Protein AF-0000000084999739 (afdb_homodimer)

Radius of gyration: 21.59 Å; Cα contacts (8 Å, |Δi|>4): 229; chains: 2; bounding box: 27×75×39 Å

Nearest PDB structures (foldseek):
  6okk-assembly1_O  TM=4.160E-01  e=1.662E+00  Plasmodium falciparum 3D7
  3cuo-assembly2_C  TM=4.933E-01  e=3.212E+00  unclassified
  5tgm-assembly1_c0  TM=4.238E-01  e=2.310E+00  Saccharomyces cerevisiae
  1ikv-assembly1_B  TM=2.267E-01  e=2.636E+00  Human immunodeficiency virus 1
  5tgm-assembly1_c0  TM=4.240E-01  e=1.551E+00  Saccharomyces cerevisiae

Organism: Prochlorococcus marinus (strain NATL2A) (NCBI:txid59920)

Solvent-accessible surface area (backbone atoms only — not comparable to full-atom values): 9149 Å² total; per-residue (Å²): 120,46,26,39,74,65,73,61,66,66,71,53,69,85,46,73,39,33,57,50,36,16,51,46,26,42,51,51,16,52,49,28,42,53,40,36,76,72,56,38,42,47,43,79,56,94,93,33,46,30,38,34,34,90,50,54,66,62,42,45,74,72,64,56,68,57,69,54,56,67,70,57,52,52,54,50,52,52,50,56,68,68,100,118,47,26,38,74,64,72,60,67,67,70,52,67,84,45,72,39,33,58,50,35,15,50,45,26,41,52,51,17,51,48,29,41,53,40,37,75,72,57,38,42,46,44,80,55,94,92,34,44,29,38,32,32,89,48,57,66,61,43,45,73,74,64,56,69,56,68,52,58,67,68,58,53,52,52,50,53,52,51,55,68,70,99

pLDDT: mean 86.62, std 17.01, range [44.91, 98.75]

Secondary structure (DSSP, 8-state):
--EEEE--TTTTTT--SHHHHHHHHHHHHHHHHHHHHTT-EEEEETTEEEEE-S-HHHHHHTTPPP-S-HHHHHHHHHHHHH-/--EEEE--TTTTTT--SHHHHHHHHHHHHHHHHHHHHTT-EEEEETTEEEEE-S-HHHHHHTTPPP-S-HHHHHHHHHHHHH-

Sequence (166 aa):
MTYFTWKEEGLTQDCETLDSMAARFEESARLMRKMSAEGFKVEKRNKRQIITHIDSKVFNDWGFVSEEPPYQQLTMILEEEIKMTYFTWKEEGLTQDCETLDSMAARFEESARLMRKMSAEGFKVEKRNKRQIITHIDSKVFNDWGFVSEEPPYQQLTMILEEEIK

Structure (mmCIF, N/CA/C/O backbone):
data_AF-0000000084999739-model_v1
#
loop_
_entity.id
_entity.type
_entity.pdbx_description
1 polymer 'Uncharacterized protein'
#
loop_
_atom_site.group_PDB
_atom_site.id
_atom_site.type_symbol
_atom_site.label_atom_id
_atom_site.label_alt_id
_atom_site.label_comp_id
_atom_site.label_asym_id
_atom_site.label_entity_id
_atom_site.label_seq_id
_atom_site.pdbx_PDB_ins_code
_atom_site.Cartn_x
_atom_site.Cartn_y
_atom_site.Cartn_z
_atom_site.occupancy
_atom_site.B_iso_or_equiv
_atom_site.auth_seq_id
_atom_site.auth_comp_id
_atom_site.auth_asym_id
_atom_site.auth_atom_id
_atom_site.pdbx_PDB_model_num
ATOM 1 N N . MET A 1 1 ? -7.238 24.109 7.602 1 77.38 1 MET A N 1
ATOM 2 C CA . MET A 1 1 ? -5.973 23.375 7.625 1 77.38 1 MET A CA 1
ATOM 3 C C . MET A 1 1 ? -5.793 22.562 6.355 1 77.38 1 MET A C 1
ATOM 5 O O . MET A 1 1 ? -6.746 21.953 5.855 1 77.38 1 MET A O 1
ATOM 9 N N . THR A 1 2 ? -4.633 22.859 5.645 1 87.38 2 THR A N 1
ATOM 10 C CA . THR A 1 2 ? -4.355 22.219 4.363 1 87.38 2 THR A CA 1
ATOM 11 C C . THR A 1 2 ? -4.211 20.703 4.535 1 87.38 2 THR A C 1
ATOM 13 O O . THR A 1 2 ? -3.559 20.234 5.477 1 87.38 2 THR A O 1
ATOM 16 N N . TYR A 1 3 ? -5.047 20.062 3.697 1 92.19 3 TYR A N 1
ATOM 17 C CA . TYR A 1 3 ? -4.973 18.609 3.791 1 92.19 3 TYR A CA 1
ATOM 18 C C . TYR A 1 3 ? -5.262 17.953 2.441 1 92.19 3 TYR A C 1
ATOM 20 O O . TYR A 1 3 ? -5.801 18.609 1.539 1 92.19 3 TYR A O 1
ATOM 28 N N . PHE A 1 4 ? -4.809 16.766 2.264 1 94.19 4 PHE A N 1
ATOM 29 C CA . PHE A 1 4 ? -5.238 15.922 1.152 1 94.19 4 PHE A CA 1
ATOM 30 C C . PHE A 1 4 ? -5.559 14.508 1.634 1 94.19 4 PHE A C 1
ATOM 32 O O . PHE A 1 4 ? -5.047 14.07 2.664 1 94.19 4 PHE A O 1
ATOM 39 N N . THR A 1 5 ? -6.383 13.836 0.954 1 94 5 THR A N 1
ATOM 40 C CA . THR A 1 5 ? -6.789 12.492 1.333 1 94 5 THR A CA 1
ATOM 41 C C . THR A 1 5 ? -5.828 11.453 0.76 1 94 5 THR A C 1
ATOM 43 O O . THR A 1 5 ? -5.504 11.492 -0.428 1 94 5 THR A O 1
ATOM 46 N N . TRP A 1 6 ? -5.328 10.625 1.614 1 94.44 6 TRP A N 1
ATOM 47 C CA . TRP A 1 6 ? -4.496 9.508 1.179 1 94.44 6 TRP A CA 1
ATOM 48 C C . TRP A 1 6 ? -5.355 8.383 0.609 1 94.44 6 TRP A C 1
ATOM 50 O O . TRP A 1 6 ? -6.328 7.953 1.235 1 94.44 6 TRP A O 1
ATOM 60 N N . LYS A 1 7 ? -4.926 7.945 -0.576 1 90.88 7 LYS A N 1
ATOM 61 C CA . LYS A 1 7 ? -5.566 6.801 -1.221 1 90.88 7 LYS A CA 1
ATOM 62 C C . LYS A 1 7 ? -4.551 5.707 -1.535 1 90.88 7 LYS A C 1
ATOM 64 O O . LYS A 1 7 ? -3.668 5.895 -2.373 1 90.88 7 LYS A O 1
ATOM 69 N N . GLU A 1 8 ? -4.75 4.617 -0.863 1 89.25 8 GLU A N 1
ATOM 70 C CA . GLU A 1 8 ? -3.842 3.492 -1.066 1 89.25 8 GLU A CA 1
ATOM 71 C C . GLU A 1 8 ? -4.266 2.65 -2.268 1 89.25 8 GLU A C 1
ATOM 73 O O . GLU A 1 8 ? -3.439 1.957 -2.867 1 89.25 8 GLU A O 1
ATOM 78 N N . GLU A 1 9 ? -5.582 2.797 -2.562 1 85.94 9 GLU A N 1
ATOM 79 C CA . GLU A 1 9 ? -6.094 2.006 -3.678 1 85.94 9 GLU A CA 1
ATOM 80 C C . GLU A 1 9 ? -5.348 2.324 -4.969 1 85.94 9 GLU A C 1
ATOM 82 O O . GLU A 1 9 ? -5.133 3.494 -5.297 1 85.94 9 GLU A O 1
ATOM 87 N N . GLY A 1 10 ? -4.926 1.247 -5.574 1 88.38 10 GLY A N 1
ATOM 88 C CA . GLY A 1 10 ? -4.312 1.413 -6.883 1 88.38 10 GLY A CA 1
ATOM 89 C C . GLY A 1 10 ? -2.805 1.547 -6.824 1 88.38 10 GLY A C 1
ATOM 90 O O . GLY A 1 10 ? -2.146 1.69 -7.855 1 88.38 10 GLY A O 1
ATOM 91 N N . LEU A 1 11 ? -2.225 1.482 -5.727 1 93.88 11 LEU A N 1
ATOM 92 C CA . LEU A 1 11 ? -0.786 1.647 -5.543 1 93.88 11 LEU A CA 1
ATOM 93 C C . LEU A 1 11 ? -0.012 0.63 -6.375 1 93.88 11 LEU A C 1
ATOM 95 O O . LEU A 1 11 ? 1.028 0.956 -6.949 1 93.88 11 LEU A O 1
ATOM 99 N N . THR A 1 12 ? -0.583 -0.566 -6.477 1 95.06 12 THR A N 1
ATOM 100 C CA . THR A 1 12 ? 0.176 -1.613 -7.152 1 95.06 12 THR A CA 1
ATOM 101 C C . THR A 1 12 ? -0.569 -2.109 -8.391 1 95.06 12 THR A C 1
ATOM 103 O O . THR A 1 12 ? -0.211 -3.139 -8.961 1 95.06 12 THR A O 1
ATOM 106 N N . GLN A 1 13 ? -1.533 -1.383 -8.766 1 92.25 13 GLN A N 1
ATOM 107 C CA . GLN A 1 13 ? -2.43 -1.839 -9.828 1 92.25 13 GLN A CA 1
ATOM 108 C C . GLN A 1 13 ? -1.683 -2.014 -11.141 1 92.25 13 GLN A C 1
ATOM 110 O O . GLN A 1 13 ? -2.037 -2.869 -11.953 1 92.25 13 GLN A O 1
ATOM 115 N N . ASP A 1 14 ? -0.674 -1.267 -11.352 1 93.31 14 ASP A N 1
ATOM 116 C CA . ASP A 1 14 ? 0.035 -1.299 -12.625 1 93.31 14 ASP A CA 1
ATOM 117 C C . ASP A 1 14 ? 1.242 -2.23 -12.555 1 93.31 14 ASP A C 1
ATOM 119 O O . ASP A 1 14 ? 1.987 -2.361 -13.531 1 93.31 14 ASP A O 1
ATOM 123 N N . CYS A 1 15 ? 1.438 -2.883 -11.508 1 96.56 15 CYS A N 1
ATOM 124 C CA . CYS A 1 15 ? 2.6 -3.752 -11.344 1 96.56 15 CYS A CA 1
ATOM 125 C C . CYS A 1 15 ? 2.346 -5.121 -11.961 1 96.56 15 CYS A C 1
ATOM 127 O O . CYS A 1 15 ? 1.266 -5.691 -11.789 1 96.56 15 CYS A O 1
ATOM 129 N N . GLU A 1 16 ? 3.395 -5.688 -12.57 1 95.94 16 GLU A N 1
ATOM 130 C CA . GLU A 1 16 ? 3.254 -6.953 -13.281 1 95.94 16 GLU A CA 1
ATOM 131 C C . GLU A 1 16 ? 4.004 -8.078 -12.57 1 95.94 16 GLU A C 1
ATOM 133 O O . GLU A 1 16 ? 3.895 -9.242 -12.953 1 95.94 16 GLU A O 1
ATOM 138 N N . THR A 1 17 ? 4.789 -7.707 -11.594 1 98 17 THR A N 1
ATOM 139 C CA . THR A 1 17 ? 5.523 -8.695 -10.812 1 98 17 THR A CA 1
ATOM 140 C C . THR A 1 17 ? 5.445 -8.375 -9.32 1 98 17 THR A C 1
ATOM 142 O O . THR A 1 17 ? 5.195 -7.23 -8.945 1 98 17 THR A O 1
ATOM 145 N N . LEU A 1 18 ? 5.695 -9.367 -8.57 1 98.44 18 LEU A N 1
ATOM 146 C CA . LEU A 1 18 ? 5.73 -9.156 -7.125 1 98.44 18 LEU A CA 1
ATOM 147 C C . LEU A 1 18 ? 6.887 -8.234 -6.738 1 98.44 18 LEU A C 1
ATOM 149 O O . LEU A 1 18 ? 6.762 -7.434 -5.812 1 98.44 18 LEU A O 1
ATOM 153 N N . ASP A 1 19 ? 8 -8.352 -7.461 1 98.69 19 ASP A N 1
ATOM 154 C CA . ASP A 1 19 ? 9.133 -7.469 -7.195 1 98.69 19 ASP A CA 1
ATOM 155 C C . ASP A 1 19 ? 8.766 -6.012 -7.469 1 98.69 19 ASP A C 1
ATOM 157 O O . ASP A 1 19 ? 9.188 -5.113 -6.734 1 98.69 19 ASP A O 1
ATOM 161 N N . SER A 1 20 ? 8 -5.844 -8.523 1 98.31 20 SER A N 1
ATOM 162 C CA . SER A 1 20 ? 7.57 -4.48 -8.812 1 98.31 20 SER A CA 1
ATOM 163 C C . SER A 1 20 ? 6.594 -3.971 -7.758 1 98.31 20 SER A C 1
ATOM 165 O O . SER A 1 20 ? 6.598 -2.785 -7.422 1 98.31 20 SER A O 1
ATOM 167 N N . MET A 1 21 ? 5.738 -4.832 -7.285 1 98.19 21 MET A N 1
ATOM 168 C CA . MET A 1 21 ? 4.863 -4.449 -6.18 1 98.19 21 MET A CA 1
ATOM 169 C C . MET A 1 21 ? 5.676 -4.07 -4.949 1 98.19 21 MET A C 1
ATOM 171 O O . MET A 1 21 ? 5.387 -3.064 -4.293 1 98.19 21 MET A O 1
ATOM 175 N N . ALA A 1 22 ? 6.73 -4.863 -4.648 1 98.62 22 ALA A N 1
ATOM 176 C CA . ALA A 1 22 ? 7.605 -4.566 -3.516 1 98.62 22 ALA A CA 1
ATOM 177 C C . ALA A 1 22 ? 8.25 -3.189 -3.666 1 98.62 22 ALA A C 1
ATOM 179 O O . ALA A 1 22 ? 8.258 -2.395 -2.721 1 98.62 22 ALA A O 1
ATOM 180 N N . ALA A 1 23 ? 8.719 -2.945 -4.785 1 98.56 23 ALA A N 1
ATOM 181 C CA . ALA A 1 23 ? 9.367 -1.665 -5.047 1 98.56 23 ALA A CA 1
ATOM 182 C C . ALA A 1 23 ? 8.398 -0.503 -4.828 1 98.56 23 ALA A C 1
ATOM 184 O O . ALA A 1 23 ? 8.781 0.531 -4.273 1 98.56 23 ALA A O 1
ATOM 185 N N . ARG A 1 24 ? 7.172 -0.722 -5.285 1 98.25 24 ARG A N 1
ATOM 186 C CA . ARG A 1 24 ? 6.156 0.31 -5.113 1 98.25 24 ARG A CA 1
ATOM 187 C C . ARG A 1 24 ? 5.871 0.558 -3.635 1 98.25 24 ARG A C 1
ATOM 189 O O . ARG A 1 24 ? 5.73 1.706 -3.209 1 98.25 24 ARG A O 1
ATOM 196 N N . PHE A 1 25 ? 5.762 -0.464 -2.873 1 98.19 25 PHE A N 1
ATOM 197 C CA . PHE A 1 25 ? 5.539 -0.332 -1.438 1 98.19 25 PHE A CA 1
ATOM 198 C C . PHE A 1 25 ? 6.727 0.349 -0.768 1 98.19 25 PHE A C 1
ATOM 200 O O . PHE A 1 25 ? 6.551 1.173 0.132 1 98.19 25 PHE A O 1
ATOM 207 N N . GLU A 1 26 ? 7.918 0.038 -1.208 1 98.69 26 GLU A N 1
ATOM 208 C CA . GLU A 1 26 ? 9.117 0.662 -0.657 1 98.69 26 GLU A CA 1
ATOM 209 C C . GLU A 1 26 ? 9.156 2.156 -0.967 1 98.69 26 GLU A C 1
ATOM 211 O O . GLU A 1 26 ? 9.531 2.963 -0.115 1 98.69 26 GLU A O 1
ATOM 216 N N . GLU A 1 27 ? 8.75 2.469 -2.146 1 98.19 27 GLU A N 1
ATOM 217 C CA . GLU A 1 27 ? 8.664 3.879 -2.514 1 98.19 27 GLU A CA 1
ATOM 218 C C . GLU A 1 27 ? 7.664 4.621 -1.634 1 98.19 27 GLU A C 1
ATOM 220 O O . GLU A 1 27 ? 7.938 5.727 -1.165 1 98.19 27 GLU A O 1
ATOM 225 N N . SER A 1 28 ? 6.527 4.016 -1.489 1 97.75 28 SER A N 1
ATOM 226 C CA . SER A 1 28 ? 5.504 4.629 -0.648 1 97.75 28 SER A CA 1
ATOM 227 C C . SER A 1 28 ? 5.98 4.762 0.794 1 97.75 28 SER A C 1
ATOM 229 O O . SER A 1 28 ? 5.742 5.785 1.439 1 97.75 28 SER A O 1
ATOM 231 N N . ALA A 1 29 ? 6.695 3.746 1.278 1 98.44 29 ALA A N 1
ATOM 232 C CA . ALA A 1 29 ? 7.258 3.809 2.623 1 98.44 29 ALA A CA 1
ATOM 233 C C . ALA A 1 29 ? 8.227 4.98 2.758 1 98.44 29 ALA A C 1
ATOM 235 O O . ALA A 1 29 ? 8.172 5.734 3.732 1 98.44 29 ALA A O 1
ATOM 236 N N . ARG A 1 30 ? 9.07 5.098 1.78 1 98.56 30 ARG A N 1
ATOM 237 C CA . ARG A 1 30 ? 10.039 6.184 1.789 1 98.56 30 ARG A CA 1
ATOM 238 C C . ARG A 1 30 ? 9.344 7.539 1.8 1 98.56 30 ARG A C 1
ATOM 240 O O . ARG A 1 30 ? 9.766 8.453 2.518 1 98.56 30 ARG A O 1
ATOM 247 N N . LEU A 1 31 ? 8.312 7.656 1.025 1 97.81 31 LEU A N 1
ATOM 248 C CA . LEU A 1 31 ? 7.555 8.906 0.993 1 97.81 31 LEU A CA 1
ATOM 249 C C . LEU A 1 31 ? 6.957 9.211 2.361 1 97.81 31 LEU A C 1
ATOM 251 O O . LEU A 1 31 ? 7.062 10.336 2.852 1 97.81 31 LEU A O 1
ATOM 255 N N . MET A 1 32 ? 6.355 8.227 2.93 1 98.31 32 MET A N 1
ATOM 256 C CA . MET A 1 32 ? 5.734 8.438 4.234 1 98.31 32 MET A CA 1
ATOM 257 C C . MET A 1 32 ? 6.77 8.875 5.266 1 98.31 32 MET A C 1
ATOM 259 O O . MET A 1 32 ? 6.508 9.766 6.078 1 98.31 32 MET A O 1
ATOM 263 N N . ARG A 1 33 ? 7.945 8.281 5.211 1 98.75 33 ARG A N 1
ATOM 264 C CA . ARG A 1 33 ? 8.984 8.633 6.168 1 98.75 33 ARG A CA 1
ATOM 265 C C . ARG A 1 33 ? 9.484 10.062 5.941 1 98.75 33 ARG A C 1
ATOM 267 O O . ARG A 1 33 ? 9.695 10.805 6.898 1 98.75 33 ARG A O 1
ATOM 274 N N . LYS A 1 34 ? 9.688 10.398 4.746 1 98.38 34 LYS A N 1
ATOM 275 C CA . LYS A 1 34 ? 10.117 11.758 4.426 1 98.38 34 LYS A CA 1
ATOM 276 C C . LYS A 1 34 ? 9.086 12.781 4.887 1 98.38 34 LYS A C 1
ATOM 278 O O . LYS A 1 34 ? 9.445 13.805 5.477 1 98.38 34 LYS A O 1
ATOM 283 N N . MET A 1 35 ? 7.84 12.477 4.629 1 98 35 MET A N 1
ATOM 284 C CA . MET A 1 35 ? 6.77 13.383 5.031 1 98 35 MET A CA 1
ATOM 285 C C . MET A 1 35 ? 6.695 13.5 6.551 1 98 35 MET A C 1
ATOM 287 O O . MET A 1 35 ? 6.516 14.602 7.082 1 98 35 MET A O 1
ATOM 291 N N . SER A 1 36 ? 6.895 12.422 7.172 1 98.19 36 SER A N 1
ATOM 292 C CA . SER A 1 36 ? 6.902 12.43 8.633 1 98.19 36 SER A CA 1
ATOM 293 C C . SER A 1 36 ? 8.023 13.312 9.172 1 98.19 36 SER A C 1
ATOM 295 O O . SER A 1 36 ? 7.797 14.141 10.055 1 98.19 36 SER A O 1
ATOM 297 N N . ALA A 1 37 ? 9.148 13.133 8.609 1 98.12 37 ALA A N 1
ATOM 298 C CA . ALA A 1 37 ? 10.328 13.883 9.039 1 98.12 37 ALA A CA 1
ATOM 299 C C . ALA A 1 37 ? 10.133 15.383 8.836 1 98.12 37 ALA A C 1
ATOM 301 O O . ALA A 1 37 ? 10.68 16.203 9.586 1 98.12 37 ALA A O 1
ATOM 302 N N . GLU A 1 38 ? 9.289 15.719 7.844 1 97.44 38 GLU A N 1
ATOM 303 C CA . GLU A 1 38 ? 9.07 17.125 7.512 1 97.44 38 GLU A CA 1
ATOM 304 C C . GLU A 1 38 ? 7.891 17.703 8.289 1 97.44 38 GLU A C 1
ATOM 306 O O . GLU A 1 38 ? 7.504 18.844 8.086 1 97.44 38 GLU A O 1
ATOM 311 N N . GLY A 1 39 ? 7.27 16.859 9.039 1 97.56 39 GLY A N 1
ATOM 312 C CA . GLY A 1 39 ? 6.285 17.391 9.969 1 97.56 39 GLY A CA 1
ATOM 313 C C . GLY A 1 39 ? 4.855 17.125 9.531 1 97.56 39 GLY A C 1
ATOM 314 O O . GLY A 1 39 ? 3.91 17.578 10.18 1 97.56 39 GLY A O 1
ATOM 315 N N . PHE A 1 40 ? 4.676 16.375 8.492 1 97.88 40 PHE A N 1
ATOM 316 C CA . PHE A 1 40 ? 3.324 16 8.102 1 97.88 40 PHE A CA 1
ATOM 317 C C . PHE A 1 40 ? 2.732 15.008 9.086 1 97.88 40 PHE A C 1
ATOM 319 O O . PHE A 1 40 ? 3.467 14.266 9.742 1 97.88 40 PHE A O 1
ATOM 326 N N . LYS A 1 41 ? 1.4 15.023 9.078 1 97.75 41 LYS A N 1
ATOM 327 C CA . LYS A 1 41 ? 0.659 14.109 9.945 1 97.75 41 LYS A CA 1
ATOM 328 C C . LYS A 1 41 ? -0.507 13.469 9.195 1 97.75 41 LYS A C 1
ATOM 330 O O . LYS A 1 41 ? -0.962 13.992 8.18 1 97.75 41 LYS A O 1
ATOM 335 N N . VAL A 1 42 ? -0.925 12.352 9.734 1 97.94 42 VAL A N 1
ATOM 336 C CA . VAL A 1 42 ? -2.119 11.703 9.203 1 97.94 42 VAL A CA 1
ATOM 337 C C . VAL A 1 42 ? -3.227 11.711 10.25 1 97.94 42 VAL A C 1
ATOM 339 O O . VAL A 1 42 ? -2.961 11.531 11.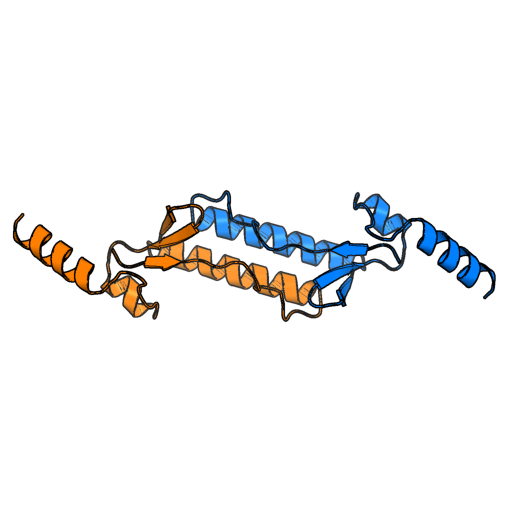438 1 97.94 42 VAL A O 1
ATOM 342 N N . GLU A 1 43 ? -4.387 12.016 9.789 1 95.38 43 GLU A N 1
ATOM 343 C CA . GLU A 1 43 ? -5.574 12.031 10.633 1 95.38 43 GLU A CA 1
ATOM 344 C C . GLU A 1 43 ? -6.719 11.25 10 1 95.38 43 GLU A C 1
ATOM 346 O O . GLU A 1 43 ? -6.816 11.172 8.773 1 95.38 43 GLU A O 1
ATOM 351 N N . LYS A 1 44 ? -7.473 10.656 10.859 1 93.88 44 LYS A N 1
ATOM 352 C CA . LYS A 1 44 ? -8.672 9.969 10.375 1 93.88 44 LYS A CA 1
ATOM 353 C C . LYS A 1 44 ? -9.898 10.875 10.469 1 93.88 44 LYS A C 1
ATOM 355 O O . LYS A 1 44 ? -10.195 11.43 11.531 1 93.88 44 LYS A O 1
ATOM 360 N N . ARG A 1 45 ? -10.469 11.109 9.336 1 90.62 45 ARG A N 1
ATOM 361 C CA . ARG A 1 45 ? -11.711 11.875 9.25 1 90.62 45 ARG A CA 1
ATOM 362 C C . ARG A 1 45 ? -12.758 11.133 8.438 1 90.62 45 ARG A C 1
ATOM 364 O O . ARG A 1 45 ? -12.609 10.961 7.227 1 90.62 45 ARG A O 1
ATOM 371 N N . ASN A 1 46 ? -13.82 10.695 9.094 1 88.56 46 ASN A N 1
ATOM 372 C CA . ASN A 1 46 ? -14.914 10 8.414 1 88.56 46 ASN A CA 1
ATOM 373 C C . ASN A 1 46 ? -14.414 8.797 7.629 1 88.56 46 ASN A C 1
ATOM 375 O O . ASN A 1 46 ? -14.742 8.641 6.449 1 88.56 46 ASN A O 1
ATOM 379 N N . LYS A 1 47 ? -13.578 8.016 8.172 1 85.94 47 LYS A N 1
ATOM 380 C CA . LYS A 1 47 ? -13.07 6.754 7.637 1 85.94 47 LYS A CA 1
ATOM 381 C C . LYS A 1 47 ? -12.016 7 6.559 1 85.94 47 LYS A C 1
ATOM 383 O O . LYS A 1 47 ? -11.586 6.062 5.879 1 85.94 47 LYS A O 1
ATOM 388 N N . ARG A 1 48 ? -11.773 8.344 6.418 1 89.81 48 ARG A N 1
ATOM 389 C CA . ARG A 1 48 ? -10.711 8.695 5.484 1 89.81 48 ARG A CA 1
ATOM 390 C C . ARG A 1 48 ? -9.422 9.047 6.227 1 89.81 48 ARG A C 1
ATOM 392 O O . ARG A 1 48 ? -9.469 9.508 7.371 1 89.81 48 ARG A O 1
ATOM 399 N N . GLN A 1 49 ? -8.336 8.695 5.562 1 95.25 49 GLN A N 1
ATOM 400 C CA . GLN A 1 49 ? -7.039 9.156 6.055 1 95.25 49 GLN A CA 1
ATOM 401 C C . GLN A 1 49 ? -6.602 10.43 5.34 1 95.25 49 GLN A C 1
ATOM 403 O O . GLN A 1 49 ? -6.445 10.438 4.117 1 95.25 49 GLN A O 1
ATOM 408 N N . ILE A 1 50 ? -6.504 11.484 6.133 1 95.31 50 ILE A N 1
ATOM 409 C CA . ILE A 1 50 ? -6.07 12.742 5.531 1 95.31 50 ILE A CA 1
ATOM 410 C C . ILE A 1 50 ? -4.668 13.094 6.035 1 95.31 50 ILE A C 1
ATOM 412 O O . ILE A 1 50 ? -4.336 12.844 7.195 1 95.31 50 ILE A O 1
ATOM 416 N N . ILE A 1 51 ? -3.926 13.594 5.215 1 97.06 51 ILE A N 1
ATOM 417 C CA . ILE A 1 51 ? -2.578 14.039 5.547 1 97.06 51 ILE A CA 1
ATOM 418 C C . ILE A 1 51 ? -2.543 15.57 5.621 1 97.06 51 ILE A C 1
ATOM 420 O O . ILE A 1 51 ? -3.037 16.25 4.719 1 97.06 51 ILE A O 1
ATOM 424 N N . THR A 1 52 ? -1.964 16 6.695 1 96.31 52 THR A N 1
ATOM 425 C CA . THR A 1 52 ? -1.993 17.438 6.988 1 96.31 52 THR A CA 1
ATOM 426 C C . THR A 1 52 ? -0.598 17.938 7.332 1 96.31 52 THR A C 1
ATOM 428 O O . THR A 1 52 ? 0.321 17.156 7.555 1 96.31 52 THR A O 1
ATOM 431 N N . HIS A 1 53 ? -0.513 19.219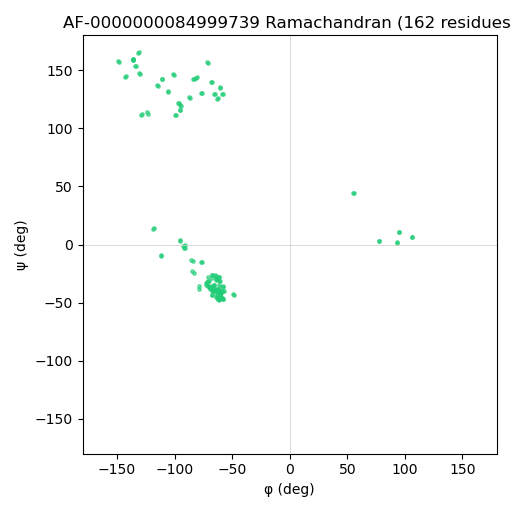 7.301 1 95.56 53 HIS A N 1
ATOM 432 C CA . HIS A 1 53 ? 0.638 19.938 7.836 1 95.56 53 HIS A CA 1
ATOM 433 C C . HIS A 1 53 ? 0.211 21.234 8.508 1 95.56 53 HIS A C 1
ATOM 435 O O . HIS A 1 53 ? -0.72 21.891 8.055 1 95.56 53 HIS A O 1
ATOM 441 N N . ILE A 1 54 ? 0.886 21.531 9.531 1 93.19 54 ILE A N 1
ATOM 442 C CA . ILE A 1 54 ? 0.515 22.719 10.297 1 93.19 54 ILE A CA 1
ATOM 443 C C . ILE A 1 54 ? 0.873 23.984 9.516 1 93.19 54 ILE A C 1
ATOM 445 O O . ILE A 1 54 ? 0.179 25 9.617 1 93.19 54 ILE A O 1
ATOM 449 N N . ASP A 1 55 ? 1.953 23.953 8.719 1 94.06 55 ASP A N 1
ATOM 450 C CA . ASP A 1 55 ? 2.416 25.078 7.91 1 94.06 55 ASP A CA 1
ATOM 451 C C . ASP A 1 55 ? 1.974 24.922 6.457 1 94.06 55 ASP A C 1
ATOM 453 O O . ASP A 1 55 ? 2.5 24.078 5.727 1 94.06 55 ASP A O 1
ATOM 457 N N . SER A 1 56 ? 1.094 25.75 6.02 1 90 56 SER A N 1
ATOM 458 C CA . SER A 1 56 ? 0.536 25.672 4.676 1 90 56 SER A CA 1
ATOM 459 C C . SER A 1 56 ? 1.613 25.891 3.615 1 90 56 SER A C 1
ATOM 461 O O . SER A 1 56 ? 1.511 25.359 2.506 1 90 56 SER A O 1
ATOM 463 N N . LYS A 1 57 ? 2.59 26.656 3.959 1 92.75 57 LYS A N 1
ATOM 464 C CA . LYS A 1 57 ? 3.672 26.875 3.002 1 92.75 57 LYS A CA 1
ATOM 465 C C . LYS A 1 57 ? 4.41 25.562 2.705 1 92.75 57 LYS A C 1
ATOM 467 O O . LYS A 1 57 ? 4.711 25.266 1.547 1 92.75 57 LYS A O 1
ATOM 472 N N . VAL A 1 58 ? 4.703 24.828 3.783 1 94.38 58 VAL A N 1
ATOM 473 C CA . VAL A 1 58 ? 5.379 23.547 3.602 1 94.38 58 VAL A CA 1
ATOM 474 C C . VAL A 1 58 ? 4.496 22.609 2.785 1 94.38 58 VAL A C 1
ATOM 476 O O . VAL A 1 58 ? 4.969 21.953 1.853 1 94.38 58 VAL A O 1
ATOM 479 N N . PHE A 1 59 ? 3.217 22.609 3.064 1 94.5 59 PHE A N 1
ATOM 480 C CA . PHE A 1 59 ? 2.254 21.781 2.348 1 94.5 59 PHE A CA 1
ATOM 481 C C . PHE A 1 59 ? 2.27 22.094 0.857 1 94.5 59 PHE A C 1
ATOM 483 O O . PHE A 1 59 ? 2.375 21.188 0.028 1 94.5 59 PHE A O 1
ATOM 490 N N . ASN A 1 60 ? 2.242 23.281 0.582 1 90.31 60 ASN A N 1
ATOM 491 C CA . ASN A 1 60 ? 2.191 23.75 -0.803 1 90.31 60 ASN A CA 1
ATOM 492 C C . ASN A 1 60 ? 3.514 23.5 -1.523 1 90.31 60 ASN A C 1
ATOM 494 O O . ASN A 1 60 ? 3.527 23.141 -2.703 1 90.31 60 ASN A O 1
ATOM 498 N N . ASP A 1 61 ? 4.625 23.641 -0.801 1 94.38 61 ASP A N 1
ATOM 499 C CA . ASP A 1 61 ? 5.945 23.453 -1.388 1 94.38 61 ASP A CA 1
ATOM 500 C C . ASP A 1 61 ? 6.129 22 -1.838 1 94.38 61 ASP A C 1
ATOM 502 O O . ASP A 1 61 ? 6.895 21.719 -2.768 1 94.38 61 ASP A O 1
ATOM 506 N N . TRP A 1 62 ? 5.398 21.109 -1.185 1 94.44 62 TRP A N 1
ATOM 507 C CA . TRP A 1 62 ? 5.457 19.703 -1.551 1 94.44 62 TRP A CA 1
ATOM 508 C C . TRP A 1 62 ? 4.652 19.438 -2.818 1 94.44 62 TRP A C 1
ATOM 510 O O . TRP A 1 62 ? 4.746 18.359 -3.406 1 94.44 62 TRP A O 1
ATOM 520 N N . GLY A 1 63 ? 3.854 20.422 -3.1 1 91.25 63 GLY A N 1
ATOM 521 C CA . GLY A 1 63 ? 3.123 20.328 -4.352 1 91.25 63 GLY A CA 1
ATOM 522 C C . GLY A 1 63 ? 1.736 19.734 -4.191 1 91.25 63 GLY A C 1
ATOM 523 O O . GLY A 1 63 ? 1.089 19.375 -5.176 1 91.25 63 GLY A O 1
ATOM 524 N N . PHE A 1 64 ? 1.249 19.578 -3.023 1 88.31 64 PHE A N 1
ATOM 525 C CA . PHE A 1 64 ? -0.085 19.031 -2.789 1 88.31 64 PHE A CA 1
ATOM 526 C C . PHE A 1 64 ? -1.146 20.109 -2.961 1 88.31 64 PHE A C 1
ATOM 528 O O . PHE A 1 64 ? -0.906 21.281 -2.652 1 88.31 64 PHE A O 1
ATOM 535 N N . VAL A 1 65 ? -2.188 19.641 -3.484 1 88.06 65 VAL A N 1
ATOM 536 C CA . VAL A 1 65 ? -3.348 20.516 -3.572 1 88.06 65 VAL A CA 1
ATOM 537 C C . VAL A 1 65 ? -4.281 20.266 -2.393 1 88.06 65 VAL A C 1
ATOM 539 O O . VAL A 1 65 ? -4.773 19.141 -2.215 1 88.06 65 VAL A O 1
ATOM 542 N N . SER A 1 66 ? -4.473 21.359 -1.687 1 89.81 66 SER A N 1
ATOM 543 C CA . SER A 1 66 ? -5.332 21.219 -0.515 1 89.81 66 SER A CA 1
ATOM 544 C C . SER A 1 66 ? -6.777 20.938 -0.918 1 89.81 66 SER A C 1
ATOM 546 O O . SER A 1 66 ? -7.289 21.531 -1.868 1 89.81 66 SER A O 1
ATOM 548 N N . GLU A 1 67 ? -7.441 20.078 -0.228 1 89.94 67 GLU A N 1
ATOM 549 C CA . GLU A 1 67 ? -8.844 19.75 -0.443 1 89.94 67 GLU A CA 1
ATOM 550 C C . GLU A 1 67 ? -9.758 20.609 0.432 1 89.94 67 GLU A C 1
ATOM 552 O O . GLU A 1 67 ? -10.977 20.5 0.358 1 89.94 67 GLU A O 1
ATOM 557 N N . GLU A 1 68 ? -9.148 21.438 1.203 1 82.12 68 GLU A N 1
ATOM 558 C CA . GLU A 1 68 ? -9.945 22.375 1.992 1 82.12 68 GLU A CA 1
ATOM 559 C C . GLU A 1 68 ? -10.703 23.344 1.094 1 82.12 68 GLU A C 1
ATOM 561 O O . GLU A 1 68 ? -10.133 23.906 0.157 1 82.12 68 GLU A O 1
ATOM 566 N N . PRO A 1 69 ? -12.078 23.438 1.385 1 76 69 PRO A N 1
ATOM 567 C CA . PRO A 1 69 ? -12.812 24.422 0.594 1 76 69 PRO A CA 1
ATOM 568 C C . PRO A 1 69 ? -12.289 25.844 0.789 1 76 69 PRO A C 1
ATOM 570 O O . PRO A 1 69 ? -11.844 26.188 1.883 1 76 69 PRO A O 1
ATOM 573 N N . PRO A 1 7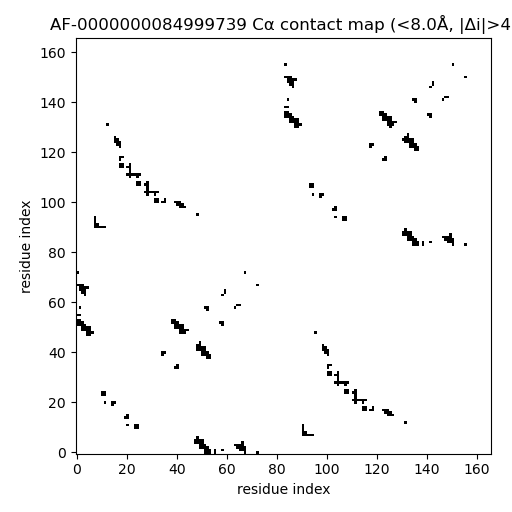0 ? -12.18 26.469 -0.283 1 63.16 70 PRO A N 1
ATOM 574 C CA . PRO A 1 70 ? -11.695 27.844 -0.189 1 63.16 70 PRO A CA 1
ATOM 575 C C . PRO A 1 70 ? -12.445 28.672 0.859 1 63.16 70 PRO A C 1
ATOM 577 O O . PRO A 1 70 ? -11.852 29.516 1.522 1 63.16 70 PRO A O 1
ATOM 580 N N . TYR A 1 71 ? -13.742 28.547 0.909 1 58 71 TYR A N 1
ATOM 581 C CA . TYR A 1 71 ? -14.484 29.406 1.82 1 58 71 TYR A CA 1
ATOM 582 C C . TYR A 1 71 ? -14.07 29.156 3.266 1 58 71 TYR A C 1
ATOM 584 O O . TYR A 1 71 ? -14.156 30.062 4.105 1 58 71 TYR A O 1
ATOM 592 N N . GLN A 1 72 ? -13.773 28 3.555 1 52.94 72 GLN A N 1
ATOM 593 C CA . GLN A 1 72 ? -13.391 27.703 4.93 1 52.94 72 GLN A CA 1
ATOM 594 C C . GLN A 1 72 ? -12.023 28.281 5.266 1 52.94 72 GLN A C 1
ATOM 596 O O . GLN A 1 72 ? -11.727 28.562 6.43 1 52.94 72 GLN A O 1
ATOM 601 N N . GLN A 1 73 ? -11.219 28.406 4.246 1 49.88 73 GLN A N 1
ATOM 602 C CA . GLN A 1 73 ? -9.945 29.078 4.469 1 49.88 73 GLN A CA 1
ATOM 603 C C . GLN A 1 73 ? -10.164 30.516 4.941 1 49.88 73 GLN A C 1
ATOM 605 O O . GLN A 1 73 ? -9.375 31.047 5.73 1 49.88 73 GLN A O 1
ATOM 610 N N . LEU A 1 74 ? -11.234 31.047 4.457 1 49.09 74 LEU A N 1
ATOM 611 C CA . LEU A 1 74 ? -11.5 32.406 4.859 1 49.09 74 LEU A CA 1
ATOM 612 C C . LEU A 1 74 ? -11.805 32.5 6.352 1 49.09 74 LEU A C 1
ATOM 614 O O . LEU A 1 74 ? -11.391 33.438 7.027 1 49.09 74 LEU A O 1
ATOM 618 N N . THR A 1 75 ? -12.531 31.5 6.695 1 45.66 75 THR A N 1
ATOM 619 C CA . THR A 1 75 ? -12.953 31.641 8.086 1 45.66 75 THR A CA 1
ATOM 620 C C . THR A 1 75 ? -11.789 31.391 9.031 1 45.66 75 THR A C 1
ATOM 622 O O . THR A 1 75 ? -11.742 31.953 10.133 1 45.66 75 THR A O 1
ATOM 625 N N . MET A 1 76 ? -10.922 30.484 8.656 1 48.16 76 MET A N 1
ATOM 626 C CA . MET A 1 76 ? -9.812 30.203 9.562 1 48.16 76 MET A CA 1
ATOM 627 C C . MET A 1 76 ? -8.852 31.391 9.625 1 48.16 76 MET A C 1
ATOM 629 O O . MET A 1 76 ? -8.273 31.656 10.672 1 48.16 76 MET A O 1
ATOM 633 N N . ILE A 1 77 ? -8.625 32.031 8.492 1 47.66 77 ILE A N 1
ATOM 634 C CA . ILE A 1 77 ? -7.82 33.25 8.5 1 47.66 77 ILE A CA 1
ATOM 635 C C . ILE A 1 77 ? -8.438 34.281 9.453 1 47.66 77 ILE A C 1
ATOM 637 O O . ILE A 1 77 ? -7.723 34.938 10.227 1 47.66 77 ILE A O 1
ATOM 641 N N . LEU A 1 78 ? -9.703 34.312 9.391 1 50.91 78 LEU A N 1
ATOM 642 C CA . LEU A 1 78 ? -10.336 35.312 10.242 1 50.91 78 LEU A CA 1
ATOM 643 C C . LEU A 1 78 ? -10.203 34.938 11.711 1 50.91 78 LEU A C 1
ATOM 645 O O . LEU A 1 78 ? -10.047 35.781 12.57 1 50.91 78 LEU A O 1
ATOM 649 N N . GLU A 1 79 ? -10.195 33.688 11.875 1 49.56 79 GLU A N 1
ATOM 650 C CA . GLU A 1 79 ? -10.156 33.312 13.289 1 49.56 79 GLU A CA 1
ATOM 651 C C . GLU A 1 79 ? -8.742 33.438 13.852 1 49.56 79 GLU A C 1
ATOM 653 O O . GLU A 1 79 ? -8.555 33.781 15.023 1 49.56 79 GLU A O 1
ATOM 658 N N . GLU A 1 80 ? -7.789 33.094 13.094 1 48.25 80 GLU A N 1
ATOM 659 C CA . GLU A 1 80 ? -6.418 33.25 13.57 1 48.25 80 GLU A CA 1
ATOM 660 C C . GLU A 1 80 ? -6.035 34.719 13.734 1 48.25 80 GLU A C 1
ATOM 662 O O . GLU A 1 80 ? -5.172 35.062 14.547 1 48.25 80 GLU A O 1
ATOM 667 N N . GLU A 1 81 ? -6.52 35.5 12.891 1 47.25 81 GLU A N 1
ATOM 668 C CA . GLU A 1 81 ? -6.25 36.938 13.047 1 47.25 81 GLU A CA 1
ATOM 669 C C . GLU A 1 81 ? -6.93 37.5 14.289 1 47.25 81 GLU A C 1
ATOM 671 O O . GLU A 1 81 ? -6.48 38.5 14.852 1 47.25 81 GLU A O 1
ATOM 676 N N . ILE A 1 82 ? -7.965 36.844 14.648 1 49.38 82 ILE A N 1
ATOM 677 C CA . ILE A 1 82 ? -8.602 37.438 15.82 1 49.38 82 ILE A CA 1
ATOM 678 C C . ILE A 1 82 ? -7.941 36.906 17.094 1 49.38 82 ILE A C 1
ATOM 680 O O . ILE A 1 82 ? -8.07 37.5 18.156 1 49.38 82 ILE A O 1
ATOM 684 N N . LYS A 1 83 ? -7.078 35.781 17 1 45.59 83 LYS A N 1
ATOM 685 C CA . LYS A 1 83 ? -6.43 35.531 18.281 1 45.59 83 LYS A CA 1
ATOM 686 C C . LYS A 1 83 ? -5.109 36.281 18.391 1 45.59 83 LYS A C 1
ATOM 688 O O . LYS A 1 83 ? -4.371 36.406 17.406 1 45.59 83 LYS A O 1
ATOM 693 N N . MET B 1 1 ? -5.645 -23.828 -10.906 1 77.38 1 MET B N 1
ATOM 694 C CA . MET B 1 1 ? -4.43 -23.203 -10.391 1 77.38 1 MET B CA 1
ATOM 695 C C . MET B 1 1 ? -4.73 -22.375 -9.141 1 77.38 1 MET B C 1
ATOM 697 O O . MET B 1 1 ? -5.758 -21.688 -9.078 1 77.38 1 MET B O 1
ATOM 701 N N . THR B 1 2 ? -4.02 -22.766 -8.008 1 87.56 2 THR B N 1
ATOM 702 C CA . THR B 1 2 ? -4.25 -22.125 -6.719 1 87.56 2 THR B CA 1
ATOM 703 C C . THR B 1 2 ? -3.887 -20.641 -6.77 1 87.56 2 THR B C 1
ATOM 705 O O . THR B 1 2 ? -2.848 -20.281 -7.32 1 87.56 2 THR B O 1
ATOM 708 N N . TYR B 1 3 ? -4.926 -19.891 -6.363 1 92.31 3 TYR B N 1
ATOM 709 C CA . TYR B 1 3 ? -4.668 -18.453 -6.379 1 92.31 3 TYR B CA 1
ATOM 710 C C . TYR B 1 3 ? -5.453 -17.75 -5.281 1 92.31 3 TYR B C 1
ATOM 712 O O . TYR B 1 3 ? -6.402 -18.312 -4.727 1 92.31 3 TYR B O 1
ATOM 720 N N . PHE B 1 4 ? -4.988 -16.594 -4.898 1 94.25 4 PHE B N 1
ATOM 721 C CA . PHE B 1 4 ? -5.773 -15.688 -4.066 1 94.25 4 PHE B CA 1
ATOM 722 C C . PHE B 1 4 ? -5.703 -14.266 -4.598 1 94.25 4 PHE B C 1
ATOM 724 O O . PHE B 1 4 ? -4.746 -13.898 -5.289 1 94.25 4 PHE B O 1
ATOM 731 N N . THR B 1 5 ? -6.672 -13.5 -4.34 1 94.12 5 THR B N 1
ATOM 732 C CA . THR B 1 5 ? -6.73 -12.125 -4.82 1 94.12 5 THR B CA 1
ATOM 733 C C . THR B 1 5 ? -6.016 -11.18 -3.852 1 94.12 5 THR B C 1
ATOM 735 O O . THR B 1 5 ? -6.258 -11.227 -2.645 1 94.12 5 THR B O 1
ATOM 738 N N . TRP B 1 6 ? -5.098 -10.438 -4.367 1 94.38 6 TRP B N 1
ATOM 739 C CA . TRP B 1 6 ? -4.434 -9.406 -3.576 1 94.38 6 TRP B CA 1
ATOM 740 C C . TRP B 1 6 ? -5.336 -8.188 -3.398 1 94.38 6 TRP B C 1
ATOM 742 O O . TRP B 1 6 ? -5.883 -7.664 -4.375 1 94.38 6 TRP B O 1
ATOM 752 N N . LYS B 1 7 ? -5.453 -7.766 -2.129 1 90.88 7 LYS B N 1
ATOM 753 C CA . LYS B 1 7 ? -6.199 -6.559 -1.794 1 90.88 7 LYS B CA 1
ATOM 754 C C . LYS B 1 7 ? -5.32 -5.559 -1.047 1 90.88 7 LYS B C 1
ATOM 756 O O . LYS B 1 7 ? -4.914 -5.809 0.09 1 90.88 7 LYS B O 1
ATOM 761 N N . GLU B 1 8 ? -5.082 -4.496 -1.722 1 89.12 8 GLU B N 1
ATOM 762 C CA . GLU B 1 8 ? -4.246 -3.453 -1.136 1 89.12 8 GLU B CA 1
ATOM 763 C C . GLU B 1 8 ? -5.059 -2.549 -0.213 1 89.12 8 GLU B C 1
ATOM 765 O O . GLU B 1 8 ? -4.508 -1.931 0.7 1 89.12 8 GLU B O 1
ATOM 770 N N . GLU B 1 9 ? -6.387 -2.541 -0.524 1 85.94 9 GLU B N 1
ATOM 771 C CA . GLU B 1 9 ? -7.254 -1.676 0.27 1 85.94 9 GLU B CA 1
ATOM 772 C C . GLU B 1 9 ? -7.18 -2.029 1.752 1 85.94 9 GLU B C 1
ATOM 774 O O . GLU B 1 9 ? -7.242 -3.205 2.119 1 85.94 9 GLU B O 1
ATOM 779 N N . GLY B 1 10 ? -6.953 -0.983 2.516 1 88.5 10 GLY B N 1
ATOM 780 C CA . GLY B 1 10 ? -6.996 -1.17 3.957 1 88.5 10 GLY B CA 1
ATOM 781 C C . GLY B 1 10 ? -5.641 -1.47 4.562 1 88.5 10 GLY B C 1
ATOM 782 O O . GLY B 1 10 ? -5.523 -1.661 5.773 1 88.5 10 GLY B O 1
ATOM 783 N N . LEU B 1 11 ? -4.621 -1.489 3.828 1 93.81 11 LEU B N 1
ATOM 784 C CA . LEU B 1 11 ? -3.277 -1.812 4.293 1 93.81 11 LEU B CA 1
ATOM 785 C C . LEU B 1 11 ? -2.842 -0.861 5.402 1 93.81 11 LEU B C 1
ATOM 787 O O . LEU B 1 11 ? -2.205 -1.28 6.371 1 93.81 11 LEU B O 1
ATOM 791 N N . THR B 1 12 ? -3.254 0.398 5.266 1 95.12 12 THR B N 1
ATOM 792 C CA . THR B 1 12 ? -2.762 1.373 6.23 1 95.12 12 THR B CA 1
ATOM 793 C C . THR B 1 12 ? -3.916 1.977 7.027 1 95.12 12 THR B C 1
ATOM 795 O O . THR B 1 12 ? -3.738 2.975 7.73 1 95.12 12 THR B O 1
ATOM 798 N N . GLN B 1 13 ? -5.035 1.37 6.938 1 92.38 13 GLN B N 1
ATOM 799 C CA . GLN B 1 13 ? -6.246 1.951 7.5 1 92.38 13 GLN B CA 1
ATOM 800 C C . GLN B 1 13 ? -6.145 2.074 9.016 1 92.38 13 GLN B C 1
ATOM 802 O O . GLN B 1 13 ? -6.723 2.986 9.609 1 92.38 13 GLN B O 1
ATOM 807 N N . ASP B 1 14 ? -5.418 1.231 9.633 1 93.5 14 ASP B N 1
ATOM 808 C CA . ASP B 1 14 ? -5.344 1.22 11.086 1 93.5 14 ASP B CA 1
ATOM 809 C C . ASP B 1 14 ? -4.141 2.018 11.586 1 93.5 14 ASP B C 1
ATOM 811 O O . ASP B 1 14 ? -3.898 2.104 12.789 1 93.5 14 ASP B O 1
ATOM 815 N N . CYS B 1 15 ? -3.426 2.607 10.727 1 96.56 15 CYS B N 1
ATOM 816 C CA . CYS B 1 15 ? -2.229 3.348 11.117 1 96.56 15 CYS B CA 1
ATOM 817 C C . CYS B 1 15 ? -2.584 4.754 11.586 1 96.56 15 CYS B C 1
ATOM 819 O O . CYS B 1 15 ? -3.414 5.426 10.969 1 96.56 15 CYS B O 1
ATOM 821 N N . GLU B 1 16 ? -1.858 5.227 12.617 1 95.94 16 GLU B N 1
ATOM 822 C CA . GLU B 1 16 ? -2.172 6.52 13.219 1 95.94 16 GLU B CA 1
ATOM 823 C C . GLU B 1 16 ? -1.07 7.539 12.938 1 95.94 16 GLU B C 1
ATOM 825 O O . GLU B 1 16 ? -1.212 8.719 13.266 1 95.94 16 GLU B O 1
ATOM 830 N N . THR B 1 17 ? 0.018 7.07 12.398 1 98 17 THR B N 1
ATOM 831 C CA . THR B 1 17 ? 1.121 7.957 12.055 1 98 17 THR B CA 1
ATOM 832 C C . THR B 1 17 ? 1.681 7.605 10.68 1 98 17 THR B C 1
ATOM 834 O O . THR B 1 17 ? 1.503 6.488 10.195 1 98 17 THR B O 1
ATOM 837 N N . LEU B 1 18 ? 2.338 8.539 10.141 1 98.44 18 LEU B N 1
ATOM 838 C CA . LEU B 1 18 ? 2.984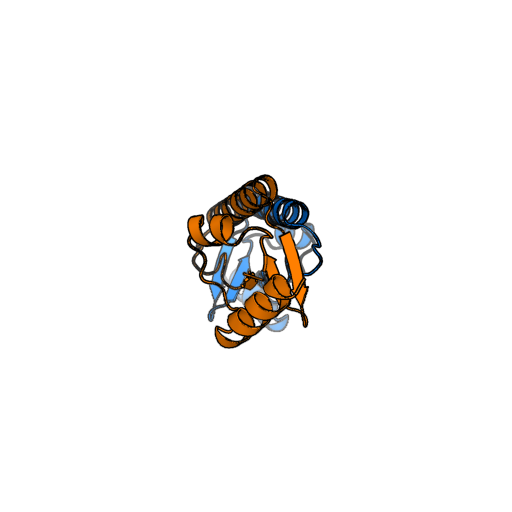 8.297 8.859 1 98.44 18 LEU B CA 1
ATOM 839 C C . LEU B 1 18 ? 4.09 7.25 9 1 98.44 18 LEU B C 1
ATOM 841 O O . LEU B 1 18 ? 4.305 6.445 8.094 1 98.44 18 LEU B O 1
ATOM 845 N N . ASP B 1 19 ? 4.766 7.266 10.141 1 98.69 19 ASP B N 1
ATOM 846 C CA . ASP B 1 19 ? 5.797 6.262 10.375 1 98.69 19 ASP B CA 1
ATOM 847 C C . ASP B 1 19 ? 5.199 4.859 10.43 1 98.69 19 ASP B C 1
ATOM 849 O O . ASP B 1 19 ? 5.801 3.904 9.93 1 98.69 19 ASP B O 1
ATOM 853 N N . SER B 1 20 ? 4.043 4.797 11.039 1 98.38 20 SER B N 1
ATOM 854 C CA . SER B 1 20 ? 3.383 3.496 11.086 1 98.38 20 SER B CA 1
ATOM 855 C C . SER B 1 20 ? 2.926 3.062 9.695 1 98.38 20 SER B C 1
ATOM 857 O O . SER B 1 20 ? 2.955 1.875 9.367 1 98.38 20 SER B O 1
ATOM 859 N N . MET B 1 21 ? 2.465 3.994 8.906 1 98.25 21 MET B N 1
ATOM 860 C CA . MET B 1 21 ? 2.133 3.68 7.523 1 98.25 21 MET B CA 1
ATOM 861 C C . MET B 1 21 ? 3.361 3.184 6.766 1 98.25 21 MET B C 1
ATOM 863 O O . MET B 1 21 ? 3.285 2.197 6.031 1 98.25 21 MET B O 1
ATOM 867 N N . ALA B 1 22 ? 4.516 3.859 6.98 1 98.56 22 ALA B N 1
ATOM 868 C CA . ALA B 1 22 ? 5.758 3.441 6.344 1 98.56 22 ALA B CA 1
ATOM 869 C C . ALA B 1 22 ? 6.117 2.01 6.727 1 98.56 22 ALA B C 1
ATOM 871 O O . ALA B 1 22 ? 6.461 1.195 5.867 1 98.56 22 ALA B O 1
ATOM 872 N N . ALA B 1 23 ? 6.012 1.739 7.934 1 98.56 23 ALA B N 1
ATO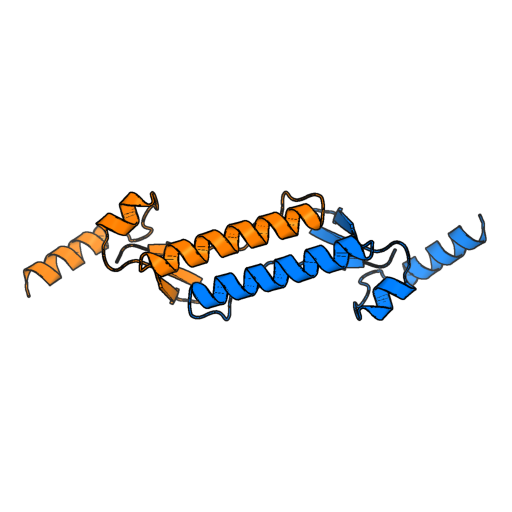M 873 C CA . ALA B 1 23 ? 6.344 0.404 8.43 1 98.56 23 ALA B CA 1
ATOM 874 C C . ALA B 1 23 ? 5.453 -0.654 7.777 1 98.56 23 ALA B C 1
ATOM 876 O O . ALA B 1 23 ? 5.926 -1.735 7.418 1 98.56 23 ALA B O 1
ATOM 877 N N . ARG B 1 24 ? 4.184 -0.298 7.656 1 98.19 24 ARG B N 1
ATOM 878 C CA . ARG B 1 24 ? 3.242 -1.222 7.027 1 98.19 24 ARG B CA 1
ATOM 879 C C . ARG B 1 24 ? 3.611 -1.474 5.57 1 98.19 24 ARG B C 1
ATOM 881 O O . ARG B 1 24 ? 3.555 -2.611 5.098 1 98.19 24 ARG B O 1
ATOM 888 N N . PHE B 1 25 ? 3.967 -0.458 4.852 1 98.19 25 PHE B N 1
ATOM 889 C CA . PHE B 1 25 ? 4.387 -0.603 3.465 1 98.19 25 PHE B CA 1
ATOM 890 C C . PHE B 1 25 ? 5.668 -1.423 3.371 1 98.19 25 PHE B C 1
ATOM 892 O O . PHE B 1 25 ? 5.82 -2.246 2.467 1 98.19 25 PHE B O 1
ATOM 899 N N . GLU B 1 26 ? 6.566 -1.22 4.293 1 98.69 26 GLU B N 1
ATOM 900 C CA . GLU B 1 26 ? 7.809 -1.982 4.309 1 98.69 26 GLU B CA 1
ATOM 901 C C . GLU B 1 26 ? 7.547 -3.463 4.562 1 98.69 26 GLU B C 1
ATOM 903 O O . GLU B 1 26 ? 8.172 -4.328 3.943 1 98.69 26 GLU B O 1
ATOM 908 N N . GLU B 1 27 ? 6.645 -3.713 5.441 1 98.12 27 GLU B N 1
ATOM 909 C CA . GLU B 1 27 ? 6.262 -5.098 5.703 1 98.12 27 GLU B CA 1
ATOM 910 C C . GLU B 1 27 ? 5.676 -5.75 4.453 1 98.12 27 GLU B C 1
ATOM 912 O O . GLU B 1 27 ? 6.012 -6.891 4.125 1 98.12 27 GLU B O 1
ATOM 917 N N . SER B 1 28 ? 4.789 -5.035 3.848 1 97.81 28 SER B N 1
ATOM 918 C CA . SER B 1 28 ? 4.184 -5.559 2.627 1 97.81 28 SER B CA 1
ATOM 919 C C . SER B 1 28 ? 5.23 -5.777 1.542 1 97.81 28 SER B C 1
ATOM 921 O O . SER B 1 28 ? 5.199 -6.789 0.837 1 97.81 28 SER B O 1
ATOM 923 N N . ALA B 1 29 ? 6.176 -4.848 1.431 1 98.44 29 ALA B N 1
ATOM 924 C CA . ALA B 1 29 ? 7.266 -5.004 0.471 1 98.44 29 ALA B CA 1
ATOM 925 C C . ALA B 1 29 ? 8.062 -6.273 0.75 1 98.44 29 ALA B C 1
ATOM 927 O O . ALA B 1 29 ? 8.367 -7.039 -0.169 1 98.44 29 ALA B O 1
ATOM 928 N N . ARG B 1 30 ? 8.375 -6.449 2.002 1 98.56 30 ARG B N 1
ATOM 929 C CA . ARG B 1 30 ? 9.133 -7.633 2.4 1 98.56 30 ARG B CA 1
ATOM 930 C C . ARG B 1 30 ? 8.375 -8.906 2.051 1 98.56 30 ARG B C 1
ATOM 932 O O . ARG B 1 30 ? 8.969 -9.875 1.569 1 98.56 30 ARG B O 1
ATOM 939 N N . LEU B 1 31 ? 7.098 -8.906 2.283 1 97.75 31 LEU B N 1
ATOM 940 C CA . LEU B 1 31 ? 6.281 -10.07 1.944 1 97.75 31 LEU B CA 1
ATOM 941 C C . LEU B 1 31 ? 6.32 -10.344 0.444 1 97.75 31 LEU B C 1
ATOM 943 O O . LEU B 1 31 ? 6.516 -11.484 0.022 1 97.75 31 LEU B O 1
ATOM 947 N N . MET B 1 32 ? 6.137 -9.32 -0.313 1 98.38 32 MET B N 1
ATOM 948 C CA . MET B 1 32 ? 6.137 -9.492 -1.763 1 98.38 32 MET B CA 1
ATOM 949 C C . MET B 1 32 ? 7.469 -10.055 -2.244 1 98.38 32 MET B C 1
ATOM 951 O O . MET B 1 32 ? 7.496 -10.938 -3.109 1 98.38 32 MET B O 1
ATOM 955 N N . ARG B 1 33 ? 8.547 -9.578 -1.672 1 98.75 33 ARG B N 1
ATOM 956 C CA . ARG B 1 33 ? 9.859 -10.055 -2.086 1 98.75 33 ARG B CA 1
ATOM 957 C C . ARG B 1 33 ? 10.055 -11.516 -1.7 1 98.75 33 ARG B C 1
ATOM 959 O O . ARG B 1 33 ? 10.586 -12.305 -2.484 1 98.75 33 ARG B O 1
ATOM 966 N N . LYS B 1 34 ? 9.672 -11.867 -0.537 1 98.38 34 LYS B N 1
ATOM 967 C CA . LYS B 1 34 ? 9.781 -13.25 -0.095 1 98.38 34 LYS B CA 1
ATOM 968 C C . LYS B 1 34 ? 8.953 -14.18 -0.988 1 98.38 34 LYS B C 1
ATOM 970 O O . LYS B 1 34 ? 9.43 -15.242 -1.39 1 98.38 34 LYS B O 1
ATOM 975 N N . MET B 1 35 ? 7.762 -13.734 -1.292 1 98.06 35 MET B N 1
ATOM 976 C CA . MET B 1 35 ? 6.887 -14.539 -2.146 1 98.06 35 MET B CA 1
ATOM 977 C C . MET B 1 35 ? 7.48 -14.68 -3.545 1 98.06 35 MET B C 1
ATOM 979 O O . MET B 1 35 ? 7.441 -15.766 -4.129 1 98.06 35 MET B O 1
ATOM 983 N N . SER B 1 36 ? 8.047 -13.648 -4.004 1 98.19 36 SER B N 1
ATOM 984 C CA . SER B 1 36 ? 8.695 -13.688 -5.309 1 98.19 36 SER B CA 1
ATOM 985 C C . SER B 1 36 ? 9.844 -14.695 -5.32 1 98.19 36 SER B C 1
ATOM 987 O O . SER B 1 36 ? 9.945 -15.516 -6.234 1 98.19 36 SER B O 1
ATOM 989 N N . ALA B 1 37 ? 10.617 -14.617 -4.324 1 98.06 37 ALA B N 1
ATOM 990 C CA . ALA B 1 37 ? 11.773 -15.5 -4.207 1 98.06 37 ALA B CA 1
ATOM 991 C C . ALA B 1 37 ? 11.352 -16.969 -4.152 1 98.06 37 ALA B C 1
ATOM 993 O O . ALA B 1 37 ? 12.086 -17.844 -4.605 1 98.06 37 ALA B O 1
ATOM 994 N N . GLU B 1 38 ? 10.141 -17.188 -3.639 1 97.44 38 GLU B N 1
ATOM 995 C CA . GLU B 1 38 ? 9.656 -18.547 -3.477 1 97.44 38 GLU B CA 1
ATOM 996 C C . GLU B 1 38 ? 8.883 -19.016 -4.711 1 97.44 38 GLU B C 1
ATOM 998 O O . GLU B 1 38 ? 8.328 -20.109 -4.727 1 97.44 38 GLU B O 1
ATOM 1003 N N . GLY B 1 39 ? 8.742 -18.141 -5.629 1 97.62 39 GLY B N 1
ATOM 1004 C CA . GLY B 1 39 ? 8.219 -18.578 -6.914 1 97.62 39 GLY B CA 1
ATOM 1005 C C . GLY B 1 39 ? 6.781 -18.156 -7.148 1 97.62 39 GLY B C 1
ATOM 1006 O O . GLY B 1 39 ? 6.176 -18.531 -8.148 1 97.62 39 GLY B O 1
ATOM 1007 N N . PHE B 1 40 ? 6.254 -17.375 -6.27 1 97.88 40 PHE B N 1
ATOM 1008 C CA . PHE B 1 40 ? 4.914 -16.859 -6.508 1 97.88 40 PHE B CA 1
ATOM 1009 C C . PHE B 1 40 ? 4.926 -15.82 -7.629 1 97.88 40 PHE B C 1
ATOM 1011 O O . PHE B 1 40 ? 5.949 -15.172 -7.871 1 97.88 40 PHE B O 1
ATOM 1018 N N . LYS B 1 41 ? 3.738 -15.695 -8.203 1 97.75 41 LYS B N 1
ATOM 1019 C CA . LYS B 1 41 ? 3.555 -14.734 -9.281 1 97.75 41 LYS B CA 1
ATOM 1020 C C . LYS B 1 41 ? 2.254 -13.961 -9.109 1 97.75 41 LYS B C 1
ATOM 1022 O O . LYS B 1 41 ? 1.34 -14.414 -8.414 1 97.75 41 LYS B O 1
ATOM 1027 N N . VAL B 1 42 ? 2.225 -12.82 -9.758 1 98 42 VAL B N 1
ATOM 1028 C CA . VAL B 1 42 ? 0.994 -12.039 -9.781 1 98 42 VAL B CA 1
ATOM 1029 C C . VAL B 1 42 ? 0.467 -11.953 -11.211 1 98 42 VAL B C 1
ATOM 1031 O O . VAL B 1 42 ? 1.245 -11.828 -12.164 1 98 42 VAL B O 1
ATOM 1034 N N . GLU B 1 43 ? -0.804 -12.109 -11.312 1 95.38 43 GLU B N 1
ATOM 1035 C CA . GLU B 1 43 ? -1.489 -12.016 -12.602 1 95.38 43 GLU B CA 1
ATOM 1036 C C . GLU B 1 43 ? -2.707 -11.102 -12.508 1 95.38 43 GLU B C 1
ATOM 1038 O O . GLU B 1 43 ? -3.326 -10.984 -11.453 1 95.38 43 GLU B O 1
ATOM 1043 N N . LYS B 1 44 ? -2.938 -10.469 -13.609 1 93.69 44 LYS B N 1
ATOM 1044 C CA . 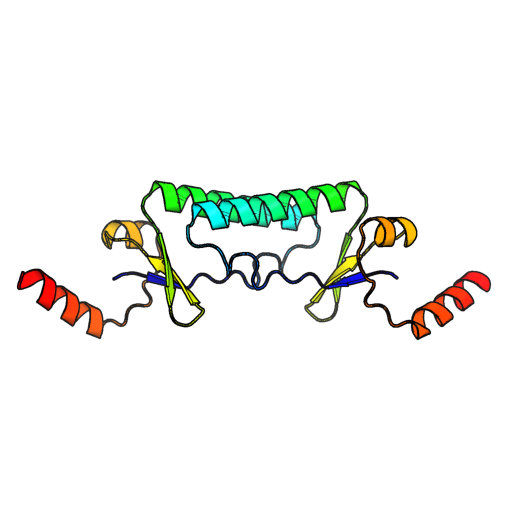LYS B 1 44 ? -4.141 -9.641 -13.695 1 93.69 44 LYS B CA 1
ATOM 1045 C C . LYS B 1 44 ? -5.293 -10.414 -14.336 1 93.69 44 LYS B C 1
ATOM 1047 O O . LYS B 1 44 ? -5.145 -10.953 -15.438 1 93.69 44 LYS B O 1
ATOM 1052 N N . ARG B 1 45 ? -6.332 -10.539 -13.586 1 90.62 45 ARG B N 1
ATOM 1053 C CA . ARG B 1 45 ? -7.555 -11.156 -14.078 1 90.62 45 ARG B CA 1
ATOM 1054 C C . ARG B 1 45 ? -8.773 -10.281 -13.805 1 90.62 45 ARG B C 1
ATOM 1056 O O . ARG B 1 45 ? -9.156 -10.102 -12.648 1 90.62 45 ARG B O 1
ATOM 1063 N N . ASN B 1 46 ? -9.367 -9.734 -14.836 1 88.69 46 ASN B N 1
ATOM 1064 C CA . ASN B 1 46 ? -10.562 -8.906 -14.703 1 88.69 46 ASN B CA 1
ATOM 1065 C C . ASN B 1 46 ? -10.328 -7.75 -13.742 1 88.69 46 ASN B C 1
ATOM 1067 O O . ASN B 1 46 ? -11.125 -7.527 -12.82 1 88.69 46 ASN B O 1
ATOM 1071 N N . LYS B 1 47 ? -9.258 -7.086 -13.82 1 86.12 47 LYS B N 1
ATOM 1072 C CA . LYS B 1 47 ? -8.906 -5.883 -13.078 1 86.12 47 LYS B CA 1
ATOM 1073 C C . LYS B 1 47 ? -8.477 -6.219 -11.656 1 86.12 47 LYS B C 1
ATOM 1075 O O . LYS B 1 47 ? -8.281 -5.324 -10.828 1 86.12 47 LYS B O 1
ATOM 1080 N N . ARG B 1 48 ? -8.469 -7.574 -11.453 1 90.06 48 ARG B N 1
ATOM 1081 C CA . ARG B 1 48 ? -7.973 -8.031 -10.156 1 90.06 48 ARG B CA 1
ATOM 1082 C C . ARG B 1 48 ? -6.535 -8.523 -10.258 1 90.06 48 ARG B C 1
ATOM 1084 O O . ARG B 1 48 ? -6.113 -9.008 -11.312 1 90.06 48 ARG B O 1
ATOM 1091 N N . GLN B 1 49 ? -5.844 -8.281 -9.188 1 95.06 49 GLN B N 1
ATOM 1092 C CA . GLN B 1 49 ? -4.523 -8.883 -9.07 1 95.06 49 GLN B CA 1
ATOM 1093 C C . GLN B 1 49 ? -4.578 -10.188 -8.273 1 95.06 49 GLN B C 1
ATOM 1095 O O . GLN B 1 49 ? -4.984 -10.188 -7.109 1 95.06 49 GLN B O 1
ATOM 1100 N N . ILE B 1 50 ? -4.254 -11.258 -8.953 1 95.38 50 ILE B N 1
ATOM 1101 C CA . ILE B 1 50 ? -4.262 -12.539 -8.258 1 95.38 50 ILE B CA 1
ATOM 1102 C C . ILE B 1 50 ? -2.83 -13.055 -8.102 1 95.38 50 ILE B C 1
ATOM 1104 O O . ILE B 1 50 ? -1.998 -12.859 -8.992 1 95.38 50 ILE B O 1
ATOM 1108 N N . ILE B 1 51 ? -2.586 -13.617 -7.059 1 97.06 51 ILE B N 1
ATOM 1109 C CA . ILE B 1 51 ? -1.284 -14.211 -6.773 1 97.06 51 ILE B CA 1
ATOM 1110 C C . ILE B 1 51 ? -1.379 -15.734 -6.871 1 97.06 51 ILE B C 1
ATOM 1112 O O . ILE B 1 51 ? -2.291 -16.344 -6.305 1 97.06 51 ILE B O 1
ATOM 1116 N N . THR B 1 52 ? -0.429 -16.25 -7.578 1 96.38 52 THR B N 1
ATOM 1117 C CA . THR B 1 52 ? -0.473 -17.672 -7.891 1 96.38 52 THR B CA 1
ATOM 1118 C C . THR B 1 52 ? 0.872 -18.328 -7.602 1 96.38 52 THR B C 1
ATOM 1120 O O . THR B 1 52 ? 1.87 -17.641 -7.371 1 96.38 52 THR B O 1
ATOM 1123 N N . HIS B 1 53 ? 0.805 -19.609 -7.57 1 95.62 53 HIS B N 1
ATOM 1124 C CA . HIS B 1 53 ? 1.995 -20.453 -7.566 1 95.62 53 HIS B CA 1
ATOM 1125 C C . HIS B 1 53 ? 1.783 -21.703 -8.398 1 95.62 53 HIS B C 1
ATOM 1127 O O . HIS B 1 53 ? 0.681 -22.266 -8.43 1 95.62 53 HIS B O 1
ATOM 1133 N N . ILE B 1 54 ? 2.797 -22.109 -9.023 1 93.19 54 ILE B N 1
ATOM 1134 C CA . ILE B 1 54 ? 2.689 -23.25 -9.914 1 93.19 54 ILE B CA 1
ATOM 1135 C C . ILE B 1 54 ? 2.527 -24.531 -9.102 1 93.19 54 ILE B C 1
ATOM 1137 O O . ILE B 1 54 ? 1.849 -25.469 -9.531 1 93.19 54 ILE B O 1
ATOM 1141 N N . ASP B 1 55 ? 3.139 -24.609 -7.918 1 94.12 55 ASP B N 1
ATOM 1142 C CA . ASP B 1 55 ? 3.072 -25.75 -7.02 1 94.12 55 ASP B CA 1
ATOM 1143 C C . ASP B 1 55 ? 2.051 -25.531 -5.91 1 94.12 55 ASP B C 1
ATOM 1145 O O . ASP B 1 55 ? 2.287 -24.734 -4.996 1 94.12 55 ASP B O 1
ATOM 1149 N N . SER B 1 56 ? 0.993 -26.266 -5.949 1 90.25 56 SER B N 1
ATOM 1150 C CA . SER B 1 56 ? -0.091 -26.094 -4.988 1 90.25 56 SER B CA 1
ATOM 1151 C C . SER B 1 56 ? 0.378 -26.406 -3.568 1 90.25 56 SER B C 1
ATOM 1153 O O . SER B 1 56 ? -0.15 -25.844 -2.602 1 90.25 56 SER B O 1
ATOM 1155 N N . LYS B 1 57 ? 1.315 -27.281 -3.457 1 92.94 57 LYS B N 1
ATOM 1156 C CA . LYS B 1 57 ? 1.832 -27.594 -2.129 1 92.94 57 LYS B CA 1
ATOM 1157 C C . LYS B 1 57 ? 2.494 -26.359 -1.495 1 92.94 57 LYS B C 1
ATOM 1159 O O . LYS B 1 57 ? 2.279 -26.078 -0.316 1 92.94 57 LYS B O 1
ATOM 1164 N N . VAL B 1 58 ? 3.326 -25.688 -2.311 1 94.56 58 VAL B N 1
ATOM 1165 C CA . VAL B 1 58 ? 3.98 -24.484 -1.812 1 94.56 58 VAL B CA 1
ATOM 1166 C C . VAL B 1 58 ? 2.93 -23.438 -1.44 1 94.56 58 VAL B C 1
ATOM 1168 O O . VAL B 1 58 ? 3.006 -22.812 -0.375 1 94.56 58 VAL B O 1
ATOM 1171 N N . PHE B 1 59 ? 1.908 -23.297 -2.246 1 94.69 59 PHE B N 1
ATOM 1172 C CA . PHE B 1 59 ? 0.817 -22.359 -2.008 1 94.69 59 PHE B CA 1
ATOM 1173 C C . PHE B 1 59 ? 0.14 -22.641 -0.673 1 94.69 59 PHE B C 1
ATOM 1175 O O . PHE B 1 59 ? -0.037 -21.734 0.145 1 94.69 59 PHE B O 1
ATOM 1182 N N . ASN B 1 60 ? -0.125 -23.812 -0.478 1 90.44 60 ASN B N 1
ATOM 1183 C CA . ASN B 1 60 ? -0.832 -24.234 0.727 1 90.44 60 ASN B CA 1
ATOM 1184 C C . ASN B 1 60 ? 0.053 -24.125 1.965 1 90.44 60 ASN B C 1
ATOM 1186 O O . ASN B 1 60 ? -0.42 -23.75 3.039 1 90.44 60 ASN B O 1
ATOM 1190 N N . ASP B 1 61 ? 1.326 -24.406 1.811 1 94.5 61 ASP B N 1
ATOM 1191 C CA . ASP B 1 61 ? 2.266 -24.344 2.926 1 94.5 61 ASP B CA 1
ATOM 1192 C C . ASP B 1 61 ? 2.387 -22.922 3.459 1 94.5 61 ASP B C 1
ATOM 1194 O O . ASP B 1 61 ? 2.686 -22.719 4.637 1 94.5 61 ASP B O 1
ATOM 1198 N N . TRP B 1 62 ? 2.131 -21.984 2.57 1 94.5 62 TRP B N 1
ATOM 1199 C CA . TRP B 1 62 ? 2.172 -20.578 2.973 1 94.5 62 TRP B CA 1
ATOM 1200 C C . TRP B 1 62 ? 0.92 -20.203 3.76 1 94.5 62 TRP B C 1
ATOM 1202 O O . TRP B 1 62 ? 0.857 -19.125 4.359 1 94.5 62 TRP B O 1
ATOM 1212 N N . GLY B 1 63 ? -0.02 -21.078 3.648 1 91.5 63 GLY B N 1
ATOM 1213 C CA . GLY B 1 63 ? -1.214 -20.891 4.457 1 91.5 63 GLY B CA 1
ATOM 1214 C C . GLY B 1 63 ? -2.318 -20.156 3.721 1 91.5 63 GLY B C 1
ATOM 1215 O O . GLY B 1 63 ? -3.297 -19.719 4.332 1 91.5 63 GLY B O 1
ATOM 1216 N N . PHE B 1 64 ? -2.217 -19.953 2.453 1 88.69 64 PHE B N 1
ATOM 1217 C CA . PHE B 1 64 ? -3.252 -19.281 1.674 1 88.69 64 PHE B CA 1
ATOM 1218 C C . PHE B 1 64 ? -4.383 -20.25 1.336 1 88.69 64 PHE B C 1
ATOM 1220 O O . PHE B 1 64 ? -4.148 -21.438 1.133 1 88.69 64 PHE B O 1
ATOM 1227 N N . VAL B 1 65 ? -5.488 -19.656 1.348 1 88.44 65 VAL B N 1
ATOM 1228 C CA . VAL B 1 65 ? -6.652 -20.406 0.89 1 88.44 65 VAL B CA 1
ATOM 1229 C C . VAL B 1 65 ? -6.941 -20.078 -0.571 1 88.44 65 VAL B C 1
ATOM 1231 O O . VAL B 1 65 ? -7.191 -18.922 -0.91 1 88.44 65 VAL B O 1
ATOM 1234 N N . SER B 1 66 ? -6.918 -21.156 -1.334 1 89.94 66 SER B N 1
ATOM 1235 C CA . SER B 1 66 ? -7.152 -20.938 -2.758 1 89.94 66 SER B CA 1
ATOM 1236 C C . SER B 1 66 ? -8.586 -20.5 -3.023 1 89.94 66 SER B C 1
ATOM 1238 O O . SER B 1 66 ? -9.523 -21.031 -2.416 1 89.94 66 SER B O 1
ATOM 1240 N N . GLU B 1 67 ? -8.781 -19.578 -3.9 1 90.19 67 GLU B N 1
ATOM 1241 C CA . GLU B 1 67 ? -10.094 -19.094 -4.309 1 90.19 67 GLU B CA 1
ATOM 1242 C C . GLU B 1 67 ? -10.617 -19.875 -5.512 1 90.19 67 GLU B C 1
ATOM 1244 O O . GLU B 1 67 ? -11.734 -19.641 -5.973 1 90.19 67 GLU B O 1
ATOM 1249 N N . GLU B 1 68 ? -9.836 -2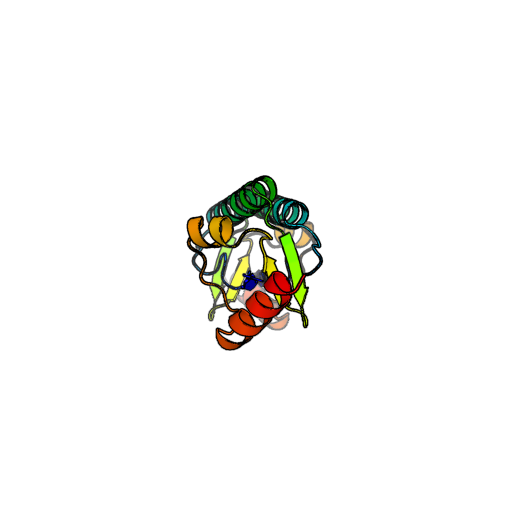0.797 -5.961 1 82.75 68 GLU B N 1
ATOM 1250 C CA . GLU B 1 68 ? -10.305 -21.656 -7.035 1 82.75 68 GLU B CA 1
ATOM 1251 C C . GLU B 1 68 ? -11.477 -22.531 -6.574 1 82.75 68 GLU B C 1
ATOM 1253 O O . GLU B 1 68 ? -11.438 -23.109 -5.484 1 82.75 68 GLU B O 1
ATOM 1258 N N . PRO B 1 69 ? -12.602 -22.484 -7.43 1 76.31 69 PRO B N 1
ATOM 1259 C CA . PRO B 1 69 ? -13.703 -23.375 -7.055 1 76.31 69 PRO B CA 1
ATOM 1260 C C . PRO B 1 69 ? -13.297 -24.844 -7.039 1 76.31 69 PRO B C 1
ATOM 1262 O O . PRO B 1 69 ? -12.461 -25.266 -7.84 1 76.31 69 PRO B O 1
ATOM 1265 N N . PRO B 1 70 ? -13.703 -25.453 -6.02 1 63.62 70 PRO B N 1
ATOM 1266 C CA . PRO B 1 70 ? -13.375 -26.875 -5.934 1 63.62 70 PRO B CA 1
ATOM 1267 C C . PRO B 1 70 ? -13.695 -27.625 -7.219 1 63.62 70 PRO B C 1
ATOM 1269 O O . PRO B 1 70 ? -12.977 -28.562 -7.586 1 63.62 70 PRO B O 1
ATOM 1272 N N . TYR B 1 71 ? -14.812 -27.375 -7.797 1 57.75 71 TYR B N 1
ATOM 1273 C CA . TYR B 1 71 ? -15.195 -28.188 -8.953 1 57.75 71 TYR B CA 1
ATOM 1274 C C . TYR B 1 71 ? -14.172 -28.047 -10.07 1 57.75 71 TYR B C 1
ATOM 1276 O O . TYR B 1 71 ? -13.977 -28.984 -10.859 1 57.75 71 TYR B O 1
ATOM 1284 N N . GLN B 1 72 ? -13.672 -26.922 -10.203 1 52.75 72 GLN B N 1
ATOM 1285 C CA . GLN B 1 72 ? -12.711 -26.734 -11.289 1 52.75 72 GLN B CA 1
ATOM 1286 C C . GLN B 1 72 ? -11.422 -27.516 -11.031 1 52.75 72 GLN B C 1
ATOM 1288 O O . GLN B 1 72 ? -10.711 -27.859 -11.969 1 52.75 72 GLN B O 1
ATOM 1293 N N . GLN B 1 73 ? -11.148 -27.688 -9.773 1 49.69 73 GLN B N 1
ATOM 1294 C CA . GLN B 1 73 ? -10.008 -28.531 -9.445 1 49.69 73 GLN B CA 1
ATOM 1295 C C . GLN B 1 73 ? -10.219 -29.953 -9.969 1 49.69 73 GLN B C 1
ATOM 1297 O O . GLN B 1 73 ? -9.266 -30.625 -10.367 1 49.69 73 GLN B O 1
ATOM 1302 N N . LEU B 1 74 ? -11.453 -30.297 -9.977 1 49.19 74 LEU B N 1
ATOM 1303 C CA . LEU B 1 74 ? -11.727 -31.641 -10.469 1 49.19 74 LEU B CA 1
ATOM 1304 C C . LEU B 1 74 ? -11.422 -31.766 -11.953 1 49.19 74 LEU B C 1
ATOM 1306 O O . LEU B 1 74 ? -10.922 -32.781 -12.414 1 49.19 74 LEU B O 1
ATOM 1310 N N . THR B 1 75 ? -11.812 -30.688 -12.547 1 45.88 75 THR B N 1
ATOM 1311 C CA . THR B 1 75 ? -11.656 -30.844 -13.992 1 45.88 75 THR B CA 1
ATOM 1312 C C . THR B 1 75 ? -10.18 -30.797 -14.383 1 45.88 75 THR B C 1
ATOM 1314 O O . THR B 1 75 ? -9.773 -31.422 -15.367 1 45.88 75 THR B O 1
ATOM 1317 N N . MET B 1 76 ? -9.422 -30.016 -13.656 1 48.84 76 MET B N 1
ATOM 1318 C CA . MET B 1 76 ? -8.016 -29.938 -14.031 1 48.84 76 MET B CA 1
ATOM 1319 C C . MET B 1 76 ? -7.297 -31.25 -13.719 1 48.84 76 MET B C 1
ATOM 1321 O O . MET B 1 76 ? -6.406 -31.656 -14.461 1 48.84 76 MET B O 1
ATOM 1325 N N . ILE B 1 77 ? -7.66 -31.891 -12.625 1 48.28 77 ILE B N 1
ATOM 1326 C CA . ILE B 1 77 ? -7.109 -33.219 -12.336 1 48.28 77 ILE B CA 1
ATOM 1327 C C . ILE B 1 77 ? -7.43 -34.156 -13.477 1 48.28 77 ILE B C 1
ATOM 1329 O O . ILE B 1 77 ? -6.574 -34.938 -13.914 1 48.28 77 ILE B O 1
ATOM 1333 N N . LEU B 1 78 ? -8.594 -34 -13.93 1 50.75 78 LEU B N 1
ATOM 1334 C CA . LEU B 1 78 ? -8.977 -34.938 -14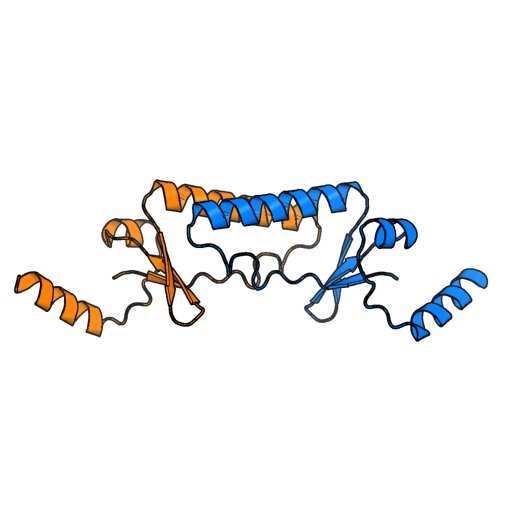.984 1 50.75 78 LEU B CA 1
ATOM 1335 C C . LEU B 1 78 ? -8.227 -34.656 -16.281 1 50.75 78 LEU B C 1
ATOM 1337 O O . LEU B 1 78 ? -7.906 -35.562 -17.031 1 50.75 78 LEU B O 1
ATOM 1341 N N . GLU B 1 79 ? -7.98 -33.438 -16.406 1 49.81 79 GLU B N 1
ATOM 1342 C CA . GLU B 1 79 ? -7.328 -33.125 -17.688 1 49.81 79 GLU B CA 1
ATOM 1343 C C . GLU B 1 79 ? -5.844 -33.469 -17.625 1 49.81 79 GLU B C 1
ATOM 1345 O O . GLU B 1 79 ? -5.262 -33.875 -18.641 1 49.81 79 GLU B O 1
ATOM 1350 N N . GLU B 1 80 ? -5.25 -33.281 -16.547 1 49.06 80 GLU B N 1
ATOM 1351 C CA . GLU B 1 80 ? -3.84 -33.656 -16.438 1 49.06 80 GLU B CA 1
ATOM 1352 C C . GLU B 1 80 ? -3.662 -35.156 -16.484 1 49.06 80 GLU B C 1
ATOM 1354 O O . GLU B 1 80 ? -2.633 -35.656 -16.938 1 49.06 80 GLU B O 1
ATOM 1359 N N . GLU B 1 81 ? -4.574 -35.844 -15.93 1 47.25 81 GLU B N 1
ATOM 1360 C CA . GLU B 1 81 ? -4.496 -37.281 -15.992 1 47.25 81 GLU B CA 1
ATOM 1361 C C . GLU B 1 81 ? -4.703 -37.781 -17.422 1 47.25 81 GLU B C 1
ATOM 1363 O O . GLU B 1 81 ? -4.242 -38.875 -17.781 1 47.25 81 GLU B O 1
ATOM 1368 N N . ILE B 1 82 ? -5.391 -37 -18.141 1 48.97 82 ILE B N 1
ATOM 1369 C CA . ILE B 1 82 ? -5.59 -37.531 -19.484 1 48.97 82 ILE B CA 1
ATOM 1370 C C . ILE B 1 82 ? -4.387 -37.188 -20.359 1 48.97 82 ILE B C 1
ATOM 1372 O O . ILE B 1 82 ? -4.18 -37.781 -21.406 1 48.97 82 ILE B O 1
ATOM 1376 N N . LYS B 1 83 ? -3.447 -36.188 -19.906 1 44.91 83 LYS B N 1
ATOM 1377 C CA . LYS B 1 83 ? -2.299 -36.125 -20.797 1 44.91 83 LYS B CA 1
ATOM 1378 C C . LYS B 1 83 ? -1.204 -37.094 -20.375 1 44.91 83 LYS B C 1
ATOM 1380 O O . LYS B 1 83 ? -0.969 -37.281 -19.172 1 44.91 83 LYS B O 1
#

Foldseek 3Di:
DFKDWDDPPPQCVPPDDPVSVVVSVVVVVVVVVVCVVVAKDWDDDPNIIMIDHPDVVVVVVVPDDGPDDPVVVVVVVVVVVVD/DFKDWDDPPPQCVPPDDPVSVVVSVVVVVVVVVVCVVVAKDWDDDPNIIMIDHPDVVVVCVVPDDGPDDPVVVVVVVVVVVVD